Protein AF-A0A7W8VH79-F1 (afdb_monomer)

pLDDT: mean 81.51, std 17.66, range [31.81, 98.19]

Foldseek 3Di:
DLVPQDDQAQAVVHDDLVSLLVNLLSVLCVVVVHNDDDPVCVVVSVVSSVVSSVVSVVVRVPDDDPDHGDYPVVVVCVVVVVPDDDDDDDD

Secondary structure (DSSP, 8-state):
--TT----TTEESPPPHHHHHHHHHHHHHHHHS-SS--GGGHHHHHHHHHHHHHHHHHHHHH---SSPPEEHHHHHHHHTT--SS------

Structure (mmCIF, N/CA/C/O backbone):
data_AF-A0A7W8VH79-F1
#
_entry.id   AF-A0A7W8VH79-F1
#
loop_
_atom_site.group_PDB
_atom_site.id
_atom_site.type_symbol
_atom_site.label_atom_id
_atom_site.label_alt_id
_atom_site.label_comp_id
_atom_site.label_asym_id
_atom_site.label_entity_id
_atom_site.label_seq_id
_atom_site.pdbx_PDB_ins_code
_atom_site.Cartn_x
_atom_site.Cartn_y
_atom_site.Cartn_z
_atom_site.occupancy
_atom_site.B_iso_or_equiv
_atom_site.auth_seq_id
_atom_site.auth_comp_id
_atom_site.auth_asym_id
_atom_site.auth_atom_id
_atom_site.pdbx_PDB_model_num
ATOM 1 N N . MET A 1 1 ? 4.119 13.277 8.095 1.00 44.62 1 MET A N 1
ATOM 2 C CA . MET A 1 1 ? 4.522 12.842 6.737 1.00 44.62 1 MET A CA 1
ATOM 3 C C . MET A 1 1 ? 4.509 11.320 6.683 1.00 44.62 1 MET A C 1
ATOM 5 O O . MET A 1 1 ? 5.134 10.713 7.546 1.00 44.62 1 MET A O 1
ATOM 9 N N . CYS A 1 2 ? 3.766 10.716 5.748 1.00 50.28 2 CYS A N 1
ATOM 10 C CA . CYS A 1 2 ? 3.590 9.263 5.573 1.00 50.28 2 CYS A CA 1
ATOM 11 C C . CYS A 1 2 ? 4.895 8.597 5.136 1.00 50.28 2 CYS A C 1
ATOM 13 O O . CYS A 1 2 ? 5.048 8.199 3.986 1.00 50.28 2 CYS A O 1
ATOM 15 N N . ARG A 1 3 ? 5.864 8.520 6.051 1.00 52.88 3 ARG A N 1
ATOM 16 C CA . ARG A 1 3 ? 7.266 8.160 5.791 1.00 52.88 3 ARG A CA 1
ATOM 17 C C . ARG A 1 3 ? 7.483 6.753 5.206 1.00 52.88 3 ARG A C 1
ATOM 19 O O . ARG A 1 3 ? 8.634 6.388 4.989 1.00 52.88 3 ARG A O 1
ATOM 26 N N . ASN A 1 4 ? 6.425 5.983 4.933 1.00 62.28 4 ASN A N 1
ATOM 27 C CA . ASN A 1 4 ? 6.539 4.588 4.518 1.00 62.28 4 ASN A CA 1
ATOM 28 C C . ASN A 1 4 ? 5.704 4.150 3.303 1.00 62.28 4 ASN A C 1
ATOM 30 O O . ASN A 1 4 ? 5.804 2.983 2.949 1.00 62.28 4 ASN A O 1
ATOM 34 N N . ILE A 1 5 ? 4.937 5.027 2.637 1.00 77.12 5 ILE A N 1
ATOM 35 C CA . ILE A 1 5 ? 4.317 4.636 1.354 1.00 77.12 5 ILE A CA 1
ATOM 36 C C . ILE A 1 5 ? 5.399 4.719 0.268 1.00 77.12 5 ILE A C 1
ATOM 38 O O . ILE A 1 5 ? 5.889 5.804 -0.057 1.00 77.12 5 ILE A O 1
ATOM 42 N N . ARG A 1 6 ? 5.843 3.557 -0.222 1.00 79.00 6 ARG A N 1
ATOM 43 C CA . ARG A 1 6 ? 6.881 3.402 -1.256 1.00 79.00 6 ARG A CA 1
ATOM 44 C C . ARG A 1 6 ? 6.275 3.568 -2.647 1.00 79.00 6 ARG A C 1
ATOM 46 O O . ARG A 1 6 ? 5.094 3.306 -2.844 1.00 79.00 6 ARG A O 1
ATOM 53 N N . ARG A 1 7 ? 7.099 3.944 -3.631 1.00 87.81 7 ARG A N 1
ATOM 54 C CA . ARG A 1 7 ? 6.712 3.776 -5.038 1.00 87.81 7 ARG A CA 1
ATOM 55 C C . ARG A 1 7 ? 6.837 2.297 -5.396 1.00 87.81 7 ARG A C 1
ATOM 57 O O . ARG A 1 7 ? 7.900 1.726 -5.177 1.00 87.81 7 ARG A O 1
ATOM 64 N N . LEU A 1 8 ? 5.765 1.723 -5.934 1.00 89.38 8 LEU A N 1
ATOM 65 C CA . LEU A 1 8 ? 5.693 0.312 -6.336 1.00 89.38 8 LEU A CA 1
ATOM 66 C C . LEU A 1 8 ? 5.832 0.120 -7.857 1.00 89.38 8 LEU A C 1
ATOM 68 O O . LEU A 1 8 ? 6.287 -0.921 -8.313 1.00 89.38 8 LEU A O 1
ATOM 72 N N . HIS A 1 9 ? 5.492 1.142 -8.645 1.00 89.88 9 HIS A N 1
ATOM 73 C CA . HIS A 1 9 ? 5.581 1.099 -10.104 1.00 89.88 9 HIS A CA 1
ATOM 74 C C . HIS A 1 9 ? 7.033 1.095 -10.616 1.00 89.88 9 HIS A C 1
ATOM 76 O O . HIS A 1 9 ? 7.883 1.833 -10.104 1.00 89.88 9 HIS A O 1
ATOM 82 N N . ASN A 1 10 ? 7.268 0.324 -11.685 1.00 87.44 10 ASN A N 1
ATOM 83 C CA . ASN A 1 10 ? 8.536 0.207 -12.410 1.00 87.44 10 ASN A CA 1
ATOM 84 C C . ASN A 1 10 ? 9.722 -0.218 -11.519 1.00 87.44 10 ASN A C 1
ATOM 86 O O . ASN A 1 10 ? 10.809 0.360 -11.590 1.00 87.44 10 ASN A O 1
ATOM 90 N N . MET A 1 11 ? 9.492 -1.196 -10.638 1.00 86.12 11 MET A N 1
ATOM 91 C CA . MET A 1 11 ? 10.504 -1.780 -9.751 1.00 86.12 11 MET A CA 1
ATOM 92 C C . MET A 1 11 ? 11.007 -3.122 -10.298 1.00 86.12 11 MET A C 1
ATOM 94 O O . MET A 1 11 ? 10.235 -3.885 -10.873 1.00 86.12 11 MET A O 1
ATOM 98 N N . ALA A 1 12 ? 12.291 -3.420 -10.082 1.00 83.50 12 ALA A N 1
ATOM 99 C CA . ALA A 1 12 ? 12.891 -4.730 -10.339 1.00 83.50 12 ALA A CA 1
ATOM 100 C C . ALA A 1 12 ? 13.502 -5.299 -9.039 1.00 83.50 12 ALA A C 1
ATOM 102 O O . ALA A 1 12 ? 14.427 -4.679 -8.493 1.00 83.50 12 ALA A O 1
ATOM 103 N N . PRO A 1 13 ? 13.014 -6.450 -8.527 1.00 81.88 13 PRO A N 1
ATOM 104 C CA . PRO A 1 13 ? 11.838 -7.210 -8.987 1.00 81.88 13 PRO A CA 1
ATOM 105 C C . PRO A 1 13 ? 10.510 -6.434 -8.820 1.00 81.88 13 PRO A C 1
ATOM 107 O O . PRO A 1 13 ? 10.468 -5.500 -8.001 1.00 81.88 13 PRO A O 1
ATOM 110 N N . PRO A 1 14 ? 9.450 -6.803 -9.579 1.00 82.62 14 PRO A N 1
ATOM 111 C CA . PRO A 1 14 ? 8.132 -6.163 -9.502 1.00 82.62 14 PRO A CA 1
ATOM 112 C C . PRO A 1 14 ? 7.579 -6.193 -8.076 1.00 82.62 14 PRO A C 1
ATOM 114 O O . PRO A 1 14 ? 8.005 -7.015 -7.266 1.00 82.62 14 PRO A O 1
ATOM 117 N N . ALA A 1 15 ? 6.691 -5.252 -7.747 1.00 86.44 15 ALA A N 1
ATOM 118 C CA . ALA A 1 15 ? 6.077 -5.168 -6.422 1.00 86.44 15 ALA A CA 1
ATOM 119 C C . ALA A 1 15 ? 5.300 -6.449 -6.098 1.00 86.44 15 ALA A C 1
ATOM 121 O O . ALA A 1 15 ? 4.566 -6.949 -6.950 1.00 86.44 15 ALA A O 1
ATOM 122 N N . ASP A 1 16 ? 5.476 -6.962 -4.883 1.00 88.88 16 ASP A N 1
ATOM 123 C CA . ASP A 1 16 ? 4.729 -8.127 -4.412 1.00 88.88 16 ASP A CA 1
ATOM 124 C C . ASP A 1 16 ? 3.404 -7.709 -3.747 1.00 88.88 16 ASP A C 1
ATOM 126 O O . ASP A 1 16 ? 3.155 -6.529 -3.470 1.00 88.88 16 ASP A O 1
ATOM 130 N N . GLU A 1 17 ? 2.522 -8.682 -3.520 1.00 88.56 17 GLU A N 1
ATOM 131 C CA . GLU A 1 17 ? 1.204 -8.441 -2.926 1.00 88.56 17 GLU A CA 1
ATOM 132 C C . GLU A 1 17 ? 1.285 -7.934 -1.479 1.00 88.56 17 GLU A C 1
ATOM 134 O O . GLU A 1 17 ? 0.449 -7.122 -1.070 1.00 88.56 17 GLU A O 1
ATOM 139 N N . ASP A 1 18 ? 2.299 -8.347 -0.712 1.00 89.88 18 ASP A N 1
ATOM 140 C CA . ASP A 1 18 ? 2.498 -7.884 0.660 1.00 89.88 18 ASP A CA 1
ATOM 141 C C . ASP A 1 18 ? 2.890 -6.405 0.688 1.00 89.88 18 ASP A C 1
ATOM 143 O O . ASP A 1 18 ? 2.347 -5.642 1.486 1.00 89.88 18 ASP A O 1
ATOM 147 N N . GLU A 1 19 ? 3.746 -5.954 -0.228 1.00 89.38 19 GLU A N 1
ATOM 148 C CA . GLU A 1 19 ? 4.094 -4.537 -0.368 1.00 89.38 19 GLU A CA 1
ATOM 149 C C . GLU A 1 19 ? 2.905 -3.667 -0.773 1.00 89.38 19 GLU A C 1
ATOM 151 O O . GLU A 1 19 ? 2.766 -2.532 -0.298 1.00 89.38 19 GLU A O 1
ATOM 156 N N . ILE A 1 20 ? 2.044 -4.186 -1.650 1.00 93.00 20 ILE A N 1
ATOM 157 C CA . ILE A 1 20 ? 0.806 -3.511 -2.047 1.00 93.00 20 ILE A CA 1
ATOM 158 C C . ILE A 1 20 ? -0.138 -3.406 -0.845 1.00 93.00 20 ILE A C 1
ATOM 160 O O . ILE A 1 20 ? -0.668 -2.324 -0.567 1.00 93.00 20 ILE A O 1
ATOM 164 N N . ARG A 1 21 ? -0.310 -4.498 -0.095 1.00 93.44 21 ARG A N 1
ATOM 165 C CA . ARG A 1 21 ? -1.139 -4.532 1.115 1.00 93.44 21 ARG A CA 1
ATOM 166 C C . ARG A 1 21 ? -0.599 -3.607 2.205 1.00 93.44 21 ARG A C 1
ATOM 168 O O . ARG A 1 21 ? -1.375 -2.878 2.822 1.00 93.44 21 ARG A O 1
ATOM 175 N N . ASP A 1 22 ? 0.713 -3.565 2.402 1.00 92.44 22 ASP A N 1
ATOM 176 C CA . ASP A 1 22 ? 1.366 -2.652 3.341 1.00 92.44 22 ASP A CA 1
ATOM 177 C C . ASP A 1 22 ? 1.162 -1.189 2.933 1.00 92.44 22 ASP A C 1
ATOM 179 O O . ASP A 1 22 ? 0.855 -0.337 3.775 1.00 92.44 22 ASP A O 1
ATOM 183 N N . ALA A 1 23 ? 1.283 -0.871 1.641 1.00 93.12 23 ALA A N 1
ATOM 184 C CA . ALA A 1 23 ? 1.001 0.470 1.137 1.00 93.12 23 ALA A CA 1
ATOM 185 C C . ALA A 1 23 ? -0.467 0.864 1.378 1.00 93.12 23 ALA A C 1
ATOM 187 O O . ALA A 1 23 ? -0.727 1.970 1.869 1.00 93.12 23 ALA A O 1
ATOM 188 N N . ALA A 1 24 ? -1.404 -0.048 1.108 1.00 94.50 24 ALA A N 1
ATOM 189 C CA . ALA A 1 24 ? -2.829 0.141 1.364 1.00 94.50 24 ALA A CA 1
ATOM 190 C C 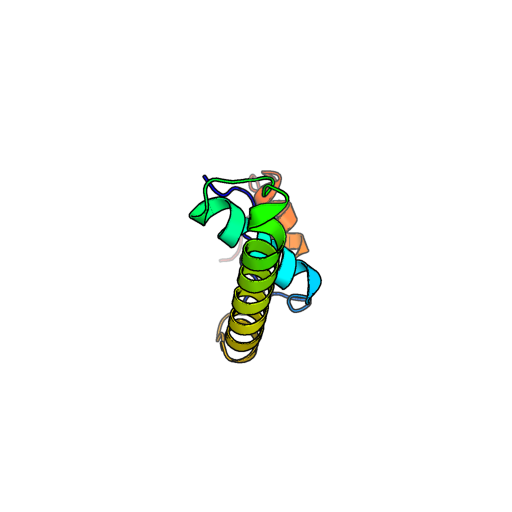. ALA A 1 24 ? -3.121 0.362 2.857 1.00 94.50 24 ALA A C 1
ATOM 192 O O . ALA A 1 24 ? -3.790 1.331 3.220 1.00 94.50 24 ALA A O 1
ATOM 193 N N . LEU A 1 25 ? -2.538 -0.451 3.741 1.00 93.56 25 LEU A N 1
ATOM 194 C CA . LEU A 1 25 ? -2.656 -0.298 5.192 1.00 93.56 25 LEU A CA 1
ATOM 195 C C . LEU A 1 25 ? -2.190 1.086 5.656 1.00 93.56 25 LEU A C 1
ATOM 197 O O . LEU A 1 25 ? -2.864 1.761 6.439 1.00 93.56 25 LEU A O 1
ATOM 201 N N . GLN A 1 26 ? -1.040 1.539 5.163 1.00 93.50 26 GLN A N 1
ATOM 202 C CA . GLN A 1 26 ? -0.488 2.838 5.540 1.00 93.50 26 GLN A CA 1
ATOM 203 C C . GLN A 1 26 ? -1.313 4.005 4.983 1.00 93.50 26 GLN A C 1
ATOM 205 O O . GLN A 1 26 ? -1.428 5.037 5.654 1.00 93.50 26 GLN A O 1
ATOM 210 N N . TYR A 1 27 ? -1.914 3.845 3.802 1.00 93.00 27 TYR A N 1
ATOM 211 C CA . TYR A 1 27 ? -2.883 4.791 3.254 1.00 93.00 27 TYR A CA 1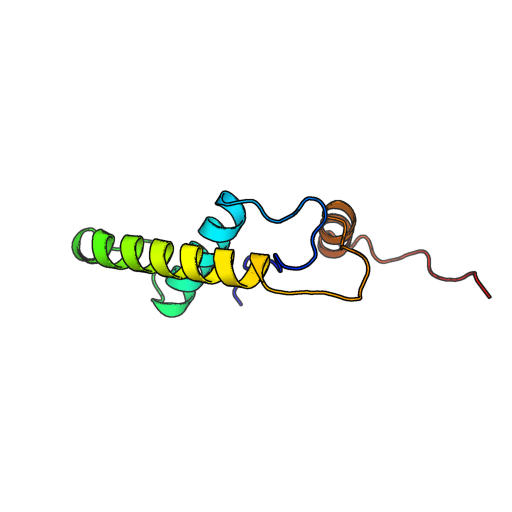
ATOM 212 C C . TYR A 1 27 ? -4.126 4.888 4.146 1.00 93.00 27 TYR A C 1
ATOM 214 O O . TYR A 1 27 ? -4.450 5.980 4.618 1.00 93.00 27 TYR A O 1
ATOM 222 N N . VAL A 1 28 ? -4.763 3.761 4.475 1.00 94.50 28 VAL A N 1
ATOM 223 C CA . VAL A 1 28 ? -5.978 3.742 5.307 1.00 94.50 28 VAL A CA 1
ATOM 224 C C . VAL A 1 28 ? -5.704 4.317 6.698 1.00 94.50 28 VAL A C 1
ATOM 226 O O . VAL A 1 28 ? -6.470 5.154 7.176 1.00 94.50 28 VAL A O 1
ATOM 229 N N . ARG A 1 29 ? -4.567 3.986 7.326 1.00 93.56 29 ARG A N 1
ATOM 230 C CA . ARG A 1 29 ? -4.137 4.602 8.599 1.00 93.56 29 ARG A CA 1
ATOM 231 C C . ARG A 1 29 ? -3.985 6.114 8.500 1.00 93.56 29 ARG A C 1
ATOM 233 O O . ARG A 1 29 ? -4.332 6.841 9.429 1.00 93.56 29 ARG A O 1
ATOM 240 N N . LYS A 1 30 ? -3.440 6.601 7.383 1.00 92.00 30 LYS A N 1
ATOM 241 C CA . LYS A 1 30 ? -3.258 8.035 7.175 1.00 92.00 30 LYS A CA 1
ATOM 242 C C . LYS A 1 30 ? -4.595 8.755 7.035 1.00 92.00 30 LYS A C 1
ATOM 244 O O . LYS A 1 30 ? -4.750 9.813 7.640 1.00 92.00 30 LYS A O 1
ATOM 249 N N . ILE A 1 31 ? -5.505 8.214 6.229 1.00 93.81 31 ILE A N 1
ATOM 250 C CA . ILE A 1 31 ? -6.797 8.845 5.942 1.00 93.81 31 ILE A CA 1
ATOM 251 C C . ILE A 1 31 ? -7.723 8.783 7.156 1.00 93.81 31 ILE A C 1
ATOM 253 O O . ILE A 1 31 ? -8.332 9.785 7.508 1.00 93.81 31 ILE A O 1
ATOM 257 N N . SER A 1 32 ? -7.771 7.643 7.843 1.00 92.31 32 SER A N 1
ATOM 258 C CA . SER A 1 32 ? -8.594 7.474 9.047 1.00 92.31 32 SER A CA 1
ATOM 259 C C . SER A 1 32 ? -8.066 8.234 10.269 1.00 92.31 32 SER A C 1
ATOM 261 O O . SER A 1 32 ? -8.790 8.392 11.247 1.00 92.31 32 SER A O 1
ATOM 263 N N . GLY A 1 33 ? -6.792 8.647 10.269 1.00 92.44 33 GLY A N 1
ATOM 264 C CA . GLY A 1 33 ? -6.124 9.197 11.454 1.00 92.44 33 GLY A CA 1
ATOM 265 C C . GLY A 1 33 ? -5.916 8.169 12.574 1.00 92.44 33 GLY A C 1
ATOM 266 O O . GLY A 1 33 ? -5.501 8.534 13.673 1.00 92.44 33 GLY A O 1
ATOM 267 N N . CYS A 1 34 ? -6.180 6.887 12.305 1.00 87.88 34 CYS A N 1
ATOM 268 C CA . CYS A 1 34 ? -6.157 5.814 13.284 1.00 87.88 34 CYS A CA 1
ATOM 269 C C . CYS A 1 34 ? -5.102 4.770 12.911 1.00 87.88 34 CYS A C 1
ATOM 271 O O . CYS A 1 34 ? -5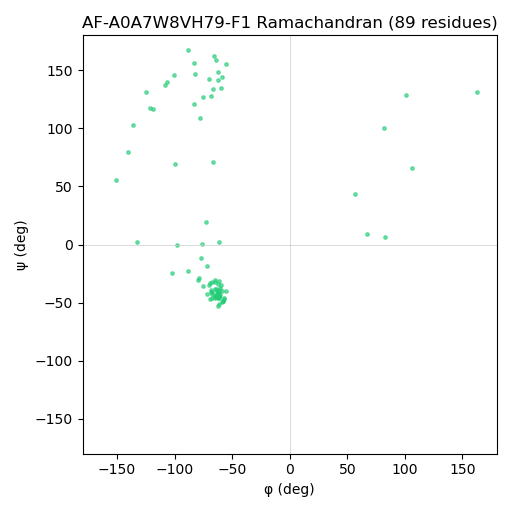.190 4.095 11.887 1.00 87.88 34 CYS A O 1
ATOM 273 N N . THR A 1 35 ? -4.090 4.599 13.760 1.00 88.69 35 THR A N 1
ATOM 274 C CA . THR A 1 35 ? -3.045 3.586 13.539 1.00 88.69 35 THR A CA 1
ATOM 275 C C . THR A 1 35 ? -3.514 2.181 13.927 1.00 88.69 35 THR A C 1
ATOM 277 O O . THR A 1 35 ? -3.036 1.189 13.368 1.00 88.69 35 THR A O 1
ATOM 280 N N . ARG A 1 36 ? -4.438 2.097 14.891 1.00 89.31 36 ARG A N 1
ATOM 281 C CA . ARG A 1 36 ? -4.981 0.854 15.443 1.00 89.31 36 ARG A CA 1
ATOM 282 C C . ARG A 1 36 ? -6.503 0.988 15.584 1.00 89.31 36 ARG A C 1
ATOM 284 O O . ARG A 1 36 ? -6.930 1.666 16.518 1.00 89.31 36 ARG A O 1
ATOM 291 N N . PRO A 1 37 ? -7.302 0.384 14.684 1.00 90.62 37 PRO A N 1
ATOM 292 C CA . PRO A 1 37 ? -8.754 0.502 14.746 1.00 90.62 37 PRO A CA 1
ATOM 293 C C . PRO A 1 37 ?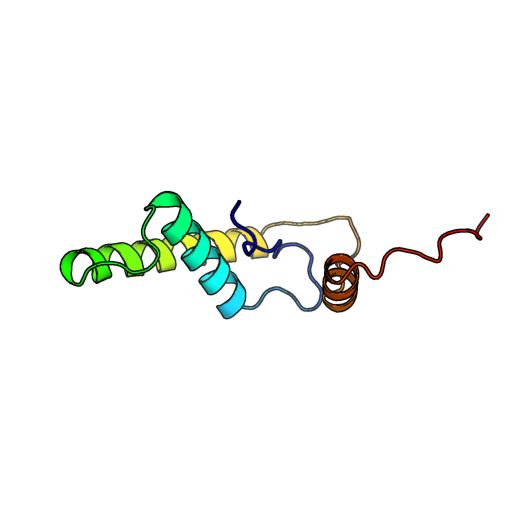 -9.298 -0.098 16.047 1.00 90.62 37 PRO A C 1
ATOM 295 O O . PRO A 1 37 ? -8.740 -1.056 16.590 1.00 90.62 37 PRO A O 1
ATOM 298 N N . SER A 1 38 ? -10.396 0.471 16.545 1.00 93.25 38 SER A N 1
ATOM 299 C CA . SER A 1 38 ? -11.187 -0.137 17.616 1.00 93.25 38 SER A CA 1
ATOM 300 C C . SER A 1 38 ? -11.831 -1.438 17.126 1.00 93.25 38 SER A C 1
ATOM 302 O O . SER A 1 38 ? -11.966 -1.651 15.921 1.00 93.25 38 SER A O 1
ATOM 304 N N . ALA A 1 39 ? -12.278 -2.294 18.051 1.00 93.69 39 ALA A N 1
ATOM 305 C CA . ALA A 1 39 ? -12.975 -3.532 17.693 1.00 93.69 39 ALA A CA 1
ATOM 306 C C . ALA A 1 39 ? -14.198 -3.271 16.792 1.00 93.69 39 ALA A C 1
ATOM 308 O O . ALA A 1 39 ? -14.386 -3.974 15.808 1.00 93.69 39 ALA A O 1
ATOM 309 N N . ALA A 1 40 ? -14.958 -2.206 17.075 1.00 95.12 40 ALA A N 1
ATOM 310 C CA . ALA A 1 40 ? -16.131 -1.811 16.295 1.00 95.12 40 ALA A CA 1
ATOM 311 C C . ALA A 1 40 ? -15.801 -1.375 14.856 1.00 95.12 40 ALA A C 1
ATOM 313 O O . ALA A 1 40 ? -16.608 -1.570 13.958 1.00 95.12 40 ALA A O 1
ATOM 314 N N . ASN A 1 41 ? -14.615 -0.806 14.624 1.00 94.06 41 ASN A N 1
ATOM 315 C CA . ASN A 1 41 ? -14.218 -0.299 13.308 1.00 94.06 41 ASN A CA 1
ATOM 316 C C . ASN A 1 41 ? -13.351 -1.290 12.526 1.00 94.06 41 ASN A C 1
ATOM 318 O O . ASN A 1 41 ? -12.915 -0.966 11.424 1.00 94.06 41 ASN A O 1
ATOM 322 N N . ARG A 1 42 ? -13.047 -2.463 13.095 1.00 94.69 42 ARG A N 1
ATOM 323 C CA . ARG A 1 42 ? -12.065 -3.388 12.527 1.00 94.69 42 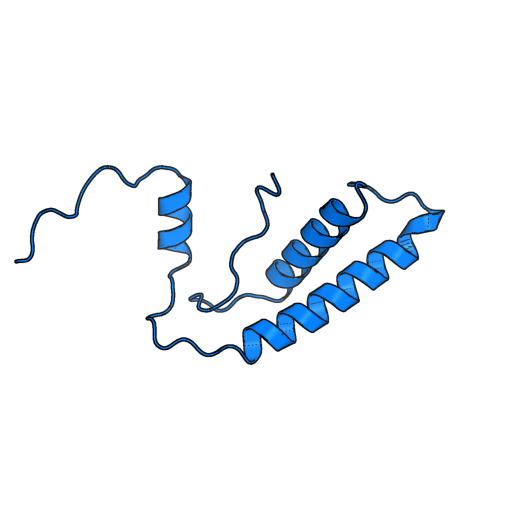ARG A CA 1
ATOM 324 C C . ARG A 1 42 ? -12.477 -3.898 11.152 1.00 94.69 42 ARG A C 1
ATOM 326 O O . ARG A 1 42 ? -11.664 -3.855 10.242 1.00 94.69 42 ARG A O 1
ATOM 333 N N . GLU A 1 43 ? -13.736 -4.292 11.000 1.00 96.44 43 GLU A N 1
ATOM 334 C CA . GLU A 1 43 ? -14.275 -4.786 9.731 1.00 96.44 43 GLU A CA 1
ATOM 335 C C . GLU A 1 43 ? -14.204 -3.719 8.631 1.00 96.44 43 GLU A C 1
ATOM 337 O O . GLU A 1 43 ? -13.592 -3.945 7.594 1.00 96.44 43 GLU A O 1
ATOM 342 N N . ALA A 1 44 ? -14.710 -2.509 8.896 1.00 96.25 44 ALA A N 1
ATOM 343 C CA . ALA A 1 44 ? -14.638 -1.399 7.944 1.00 96.25 44 ALA A CA 1
ATOM 344 C C . ALA A 1 44 ? -13.189 -1.023 7.579 1.00 96.25 44 ALA A C 1
ATOM 346 O O . ALA A 1 44 ? -12.901 -0.629 6.448 1.00 96.25 44 ALA A O 1
ATOM 347 N N . PHE A 1 45 ? -12.269 -1.136 8.539 1.00 96.62 45 PHE A N 1
ATOM 348 C CA . PHE A 1 45 ? -10.853 -0.872 8.318 1.00 96.62 45 PHE A CA 1
ATOM 349 C C . PHE A 1 45 ? -10.214 -1.940 7.424 1.00 96.62 45 PHE A C 1
ATOM 351 O O . PHE A 1 45 ? -9.507 -1.592 6.479 1.00 96.62 45 PHE A O 1
ATOM 358 N N . ASP A 1 46 ? -10.476 -3.216 7.705 1.00 95.56 46 ASP A N 1
ATOM 359 C CA . ASP A 1 46 ? -9.941 -4.345 6.946 1.00 95.56 46 ASP A CA 1
ATOM 360 C C . ASP A 1 46 ? -10.483 -4.329 5.502 1.00 95.56 46 ASP A C 1
ATOM 362 O O . ASP A 1 46 ? -9.693 -4.414 4.560 1.00 95.56 46 ASP A O 1
ATOM 366 N N . GLU A 1 47 ? -11.783 -4.085 5.310 1.00 97.50 47 GLU A N 1
ATOM 367 C CA . GLU A 1 47 ? -12.414 -3.910 3.989 1.00 97.50 47 GLU A CA 1
ATOM 368 C C . GLU A 1 47 ? -11.776 -2.771 3.182 1.00 97.50 47 GLU A C 1
ATOM 370 O O . GLU A 1 47 ? -11.402 -2.939 2.016 1.00 97.50 47 GLU A O 1
ATOM 375 N N . ALA A 1 48 ? -11.566 -1.608 3.809 1.00 97.69 48 ALA A N 1
ATOM 376 C CA . ALA A 1 48 ? -10.923 -0.477 3.146 1.00 97.69 48 ALA A CA 1
ATOM 377 C C . ALA A 1 48 ? -9.489 -0.808 2.700 1.00 97.69 48 ALA A C 1
ATOM 379 O O . ALA A 1 48 ? -9.069 -0.405 1.611 1.00 97.69 48 ALA A O 1
ATOM 380 N N . VAL A 1 49 ? -8.732 -1.550 3.515 1.00 96.19 49 VAL A N 1
ATOM 381 C CA . VAL A 1 49 ? -7.376 -1.986 3.153 1.00 96.19 49 VAL A CA 1
ATOM 382 C C . VAL A 1 49 ? -7.415 -2.933 1.954 1.00 96.19 49 VAL A C 1
ATOM 384 O O . VAL A 1 49 ? -6.629 -2.741 1.024 1.00 96.19 49 VAL A O 1
ATOM 387 N N . GLN A 1 50 ? -8.338 -3.898 1.928 1.00 97.62 50 GLN A N 1
ATOM 388 C CA . GLN A 1 50 ? -8.470 -4.836 0.807 1.00 97.62 50 GLN A 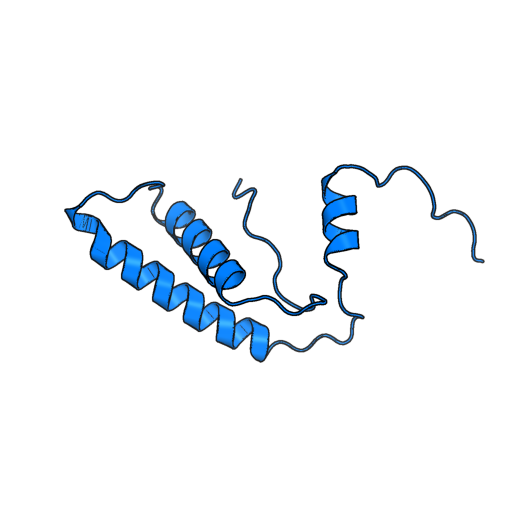CA 1
ATOM 389 C C . GLN A 1 50 ? -8.856 -4.130 -0.496 1.00 97.62 50 GLN A C 1
ATOM 391 O O . GLN A 1 50 ? -8.227 -4.353 -1.532 1.00 97.62 50 GLN A O 1
ATOM 396 N N . ALA A 1 51 ? -9.831 -3.220 -0.447 1.00 98.19 51 ALA A N 1
ATOM 397 C CA . ALA A 1 51 ? -10.262 -2.465 -1.621 1.00 98.19 51 ALA A CA 1
ATOM 398 C C . ALA A 1 51 ? -9.120 -1.621 -2.214 1.00 98.19 51 ALA A C 1
ATOM 400 O O . ALA A 1 51 ? -8.904 -1.613 -3.430 1.00 98.19 51 ALA A O 1
ATOM 401 N N . VAL A 1 52 ? -8.345 -0.947 -1.357 1.00 96.56 52 VAL A N 1
ATOM 402 C CA . VAL A 1 52 ? -7.193 -0.143 -1.791 1.00 96.56 52 VAL A CA 1
ATOM 403 C C . VAL A 1 52 ? -6.071 -1.030 -2.333 1.00 96.56 52 VAL A C 1
ATOM 405 O O . VAL A 1 52 ? -5.463 -0.675 -3.345 1.00 96.56 52 VAL A O 1
ATOM 408 N N . ALA A 1 53 ? -5.808 -2.185 -1.716 1.00 96.06 53 ALA A N 1
ATOM 409 C CA . ALA A 1 53 ? -4.812 -3.137 -2.204 1.00 96.06 53 ALA A CA 1
ATOM 410 C C . ALA A 1 53 ? -5.184 -3.666 -3.599 1.00 96.06 53 ALA A C 1
ATOM 412 O O . ALA A 1 53 ? -4.359 -3.620 -4.513 1.00 96.06 53 ALA A O 1
ATOM 413 N N . ALA A 1 54 ? -6.442 -4.063 -3.804 1.00 97.12 54 ALA A N 1
ATOM 414 C CA . ALA A 1 54 ? -6.934 -4.538 -5.096 1.00 97.12 54 ALA A CA 1
ATOM 415 C C . ALA A 1 54 ? -6.841 -3.457 -6.187 1.00 97.12 54 ALA A C 1
ATOM 417 O O . ALA A 1 54 ? -6.354 -3.724 -7.287 1.00 97.12 54 ALA A O 1
ATOM 418 N N . ALA A 1 55 ? -7.256 -2.222 -5.882 1.00 97.25 55 ALA A N 1
ATOM 419 C CA . ALA A 1 55 ? -7.141 -1.100 -6.813 1.00 97.25 55 ALA A CA 1
ATOM 420 C C . ALA A 1 55 ? -5.674 -0.786 -7.160 1.00 97.25 55 ALA A C 1
ATOM 422 O O . ALA A 1 55 ? -5.342 -0.550 -8.321 1.00 97.25 55 ALA A O 1
ATOM 423 N N . THR A 1 56 ? -4.787 -0.832 -6.164 1.00 95.06 56 THR A N 1
ATOM 424 C CA . THR A 1 56 ? -3.351 -0.580 -6.347 1.00 95.06 56 THR A CA 1
ATOM 425 C C . THR A 1 56 ? -2.686 -1.673 -7.179 1.00 95.06 56 THR A C 1
ATOM 427 O O . THR A 1 56 ? -1.877 -1.354 -8.045 1.00 95.06 56 THR A O 1
ATOM 430 N N . SER A 1 57 ? -3.041 -2.942 -6.958 1.00 93.94 57 SER A N 1
ATOM 431 C CA . SER A 1 57 ? -2.532 -4.070 -7.746 1.00 93.94 57 SER A CA 1
ATOM 432 C C . SER A 1 57 ? -2.865 -3.910 -9.230 1.00 93.94 57 SER A C 1
ATOM 434 O O . SER A 1 57 ? -1.964 -3.929 -10.070 1.00 93.94 57 SER A O 1
ATOM 436 N N . ARG A 1 58 ? -4.134 -3.614 -9.548 1.00 95.44 58 ARG A N 1
ATOM 437 C CA . ARG A 1 58 ? -4.578 -3.332 -10.926 1.00 95.44 58 ARG A CA 1
ATOM 438 C C . ARG A 1 58 ? -3.818 -2.157 -11.536 1.00 95.44 58 ARG A C 1
ATOM 440 O O . ARG A 1 58 ? -3.266 -2.281 -12.621 1.00 95.44 58 ARG A O 1
ATOM 447 N N . LEU A 1 59 ? -3.714 -1.049 -10.799 1.00 94.31 59 LEU A N 1
ATOM 448 C CA . LEU A 1 59 ? -2.989 0.136 -11.254 1.00 94.31 59 LEU A CA 1
ATOM 449 C C . LEU A 1 59 ? -1.524 -0.181 -11.586 1.00 94.31 59 LEU A C 1
ATOM 451 O O . LEU A 1 59 ? -1.034 0.210 -12.639 1.00 94.31 59 LEU A O 1
ATOM 455 N N . VAL A 1 60 ? -0.804 -0.870 -10.698 1.00 91.88 60 VAL A N 1
ATOM 456 C CA . VAL A 1 60 ? 0.618 -1.175 -10.918 1.00 91.88 60 VAL A CA 1
ATOM 457 C C . VAL A 1 60 ? 0.811 -2.160 -12.074 1.00 91.88 60 VAL A C 1
ATOM 459 O O . VAL A 1 60 ? 1.813 -2.041 -12.775 1.00 91.88 60 VAL A O 1
ATOM 462 N N . ALA A 1 61 ? -0.132 -3.079 -12.295 1.00 89.56 61 ALA A N 1
ATOM 463 C CA . ALA A 1 61 ? -0.097 -4.013 -13.418 1.00 89.56 61 ALA A CA 1
ATOM 464 C C . ALA A 1 61 ? -0.336 -3.333 -14.780 1.00 89.56 61 ALA A C 1
ATOM 466 O O . ALA A 1 61 ? 0.251 -3.746 -15.777 1.00 89.56 61 ALA A O 1
ATOM 467 N N . GLU A 1 62 ? -1.180 -2.299 -14.830 1.00 93.06 62 GLU A N 1
ATOM 468 C CA . GLU A 1 62 ? -1.547 -1.604 -16.074 1.00 93.06 62 GLU A CA 1
ATOM 469 C C . GLU A 1 62 ? -0.607 -0.445 -16.437 1.00 93.06 62 GLU A C 1
ATOM 471 O O . GLU A 1 62 ? -0.527 -0.039 -17.598 1.00 93.06 62 GLU A O 1
ATOM 476 N N . LEU A 1 63 ? 0.108 0.116 -15.459 1.00 92.75 63 LEU A N 1
ATOM 477 C CA . LEU A 1 63 ? 1.029 1.221 -15.704 1.00 92.75 63 LEU A CA 1
ATOM 478 C C . LEU A 1 63 ? 2.240 0.771 -16.535 1.00 92.75 63 LEU A C 1
ATOM 480 O O . LEU A 1 63 ? 2.969 -0.151 -16.175 1.00 92.75 63 LEU A O 1
ATOM 484 N N . VAL A 1 64 ? 2.499 1.502 -17.620 1.00 90.44 64 VAL A N 1
ATOM 485 C CA . VAL A 1 64 ? 3.656 1.300 -18.498 1.00 90.44 64 VAL A CA 1
ATOM 486 C C . VAL A 1 64 ? 4.674 2.415 -18.273 1.00 90.44 64 VAL A C 1
ATOM 488 O O . VAL A 1 64 ? 4.320 3.590 -18.140 1.00 90.44 64 VAL A O 1
ATOM 491 N N . SER A 1 65 ? 5.962 2.068 -18.265 1.00 87.19 65 SER A N 1
ATOM 492 C CA . SER A 1 65 ? 7.049 3.044 -18.20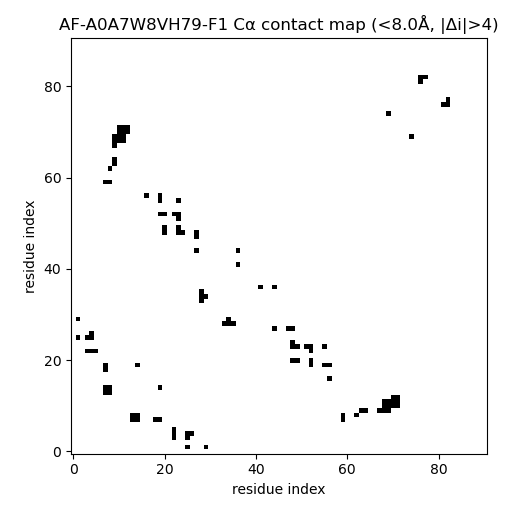1 1.00 87.19 65 SER A CA 1
ATOM 493 C C . SER A 1 65 ? 8.029 2.861 -19.357 1.00 87.19 65 SER A C 1
ATOM 495 O O . SER A 1 65 ? 8.522 1.754 -19.545 1.00 87.19 65 SER A O 1
ATOM 497 N N . PRO A 1 66 ? 8.389 3.937 -20.081 1.00 85.38 66 PRO A N 1
ATOM 498 C CA . PRO A 1 66 ? 9.501 3.899 -21.031 1.00 85.38 66 PRO A CA 1
ATOM 499 C C . PRO A 1 66 ? 10.870 3.972 -20.332 1.00 85.38 66 PRO A C 1
ATOM 501 O O . PRO A 1 66 ? 11.904 3.788 -20.966 1.00 85.38 66 PRO A O 1
ATOM 504 N N . ALA A 1 67 ? 10.900 4.290 -19.032 1.00 85.94 67 ALA A N 1
ATOM 505 C CA . ALA A 1 67 ? 12.130 4.402 -18.261 1.00 85.94 67 ALA A CA 1
ATOM 506 C C . ALA A 1 67 ? 12.611 3.020 -17.789 1.00 85.94 67 ALA A C 1
ATOM 508 O O . ALA A 1 67 ? 11.775 2.187 -17.424 1.00 85.94 67 ALA A O 1
ATOM 509 N N . PRO A 1 68 ? 13.935 2.790 -17.696 1.00 83.12 68 PRO A N 1
ATOM 510 C CA . PRO A 1 68 ? 14.463 1.528 -17.199 1.00 83.12 68 PRO A CA 1
ATOM 511 C C . PRO A 1 68 ? 13.971 1.251 -15.768 1.00 83.12 68 PRO A C 1
ATOM 513 O O . PRO A 1 68 ? 13.845 2.191 -14.966 1.00 83.12 68 PRO A O 1
ATOM 516 N N . PRO A 1 69 ? 13.705 -0.023 -15.432 1.00 83.81 69 PRO A N 1
ATOM 517 C CA . PRO A 1 69 ? 13.185 -0.391 -14.129 1.00 83.81 69 PRO A CA 1
ATOM 518 C C . PRO A 1 69 ? 14.160 -0.032 -13.012 1.00 83.81 69 PRO A C 1
ATOM 520 O O . PRO A 1 69 ? 15.383 -0.147 -13.127 1.00 83.81 69 PRO A O 1
ATOM 523 N N . ARG A 1 70 ? 13.602 0.432 -11.896 1.00 82.62 70 ARG A N 1
ATOM 524 C CA . ARG A 1 70 ? 14.366 0.853 -10.725 1.00 82.62 70 ARG A CA 1
ATOM 525 C C . ARG A 1 70 ? 14.716 -0.361 -9.880 1.00 82.62 70 ARG A C 1
ATOM 527 O O . ARG A 1 70 ? 13.838 -1.053 -9.372 1.00 82.62 70 ARG A O 1
ATOM 534 N N . SER A 1 71 ? 16.013 -0.582 -9.680 1.00 81.00 71 SER A N 1
ATOM 535 C CA . SER A 1 71 ? 16.482 -1.611 -8.753 1.00 81.00 71 SER A CA 1
ATOM 536 C C . SER A 1 71 ? 16.123 -1.250 -7.312 1.00 81.00 71 SER A C 1
ATOM 538 O O . SER A 1 71 ? 16.362 -0.126 -6.847 1.00 81.00 71 SER A O 1
ATOM 540 N N . ARG A 1 72 ? 15.590 -2.231 -6.575 1.00 74.12 72 ARG A N 1
ATOM 541 C CA . ARG A 1 72 ? 15.278 -2.071 -5.147 1.00 74.12 72 ARG A CA 1
ATOM 542 C C . ARG A 1 72 ? 16.516 -1.770 -4.304 1.00 74.12 72 ARG A C 1
ATOM 544 O O . ARG A 1 72 ? 16.417 -1.044 -3.316 1.00 74.12 72 ARG A O 1
ATOM 551 N N . GLU A 1 73 ? 17.678 -2.276 -4.703 1.00 69.44 73 GLU A N 1
ATOM 552 C CA . GLU A 1 73 ? 18.950 -2.030 -4.019 1.00 69.44 73 GLU A CA 1
ATOM 553 C C . GLU A 1 73 ? 19.385 -0.564 -4.156 1.00 69.44 73 GLU A C 1
ATOM 555 O O . GLU A 1 73 ? 19.724 0.092 -3.167 1.00 69.44 73 GLU A O 1
ATOM 560 N N . ALA A 1 74 ? 19.231 0.001 -5.357 1.00 68.56 74 ALA A N 1
ATOM 561 C CA . ALA A 1 74 ? 19.510 1.409 -5.619 1.00 68.56 74 ALA A CA 1
ATOM 562 C C . ALA A 1 74 ? 18.597 2.346 -4.805 1.00 68.56 74 ALA A C 1
ATOM 564 O O . ALA A 1 74 ? 19.035 3.417 -4.378 1.00 68.56 74 ALA A O 1
ATOM 565 N N . GLU A 1 75 ? 17.344 1.956 -4.550 1.00 67.31 75 GLU A N 1
ATOM 566 C CA . GLU A 1 75 ? 16.425 2.738 -3.711 1.00 67.31 75 GLU A CA 1
ATOM 567 C C . GLU A 1 75 ? 16.744 2.611 -2.212 1.00 67.31 75 GLU A C 1
ATOM 569 O O . GLU A 1 75 ? 16.652 3.588 -1.462 1.00 67.31 75 GLU A O 1
ATOM 574 N N . ARG A 1 76 ? 17.187 1.431 -1.756 1.00 67.00 76 ARG A N 1
ATOM 575 C CA . ARG A 1 76 ? 17.694 1.255 -0.384 1.00 67.00 76 ARG A CA 1
ATOM 576 C C . ARG A 1 76 ? 18.927 2.133 -0.139 1.00 67.00 76 ARG A C 1
ATOM 578 O O . ARG A 1 76 ? 18.949 2.842 0.866 1.00 67.00 76 ARG A O 1
ATOM 585 N N . ALA A 1 77 ? 19.870 2.175 -1.083 1.00 66.94 77 ALA A N 1
ATOM 586 C CA . ALA A 1 77 ? 21.068 3.018 -1.016 1.00 66.94 77 ALA A CA 1
ATOM 587 C C . ALA A 1 77 ? 20.755 4.529 -1.048 1.00 66.94 77 ALA A C 1
ATOM 589 O O . ALA A 1 77 ? 21.364 5.318 -0.325 1.00 66.94 77 ALA A O 1
ATOM 590 N N . ARG A 1 78 ? 19.760 4.957 -1.841 1.00 64.38 78 ARG A N 1
ATOM 591 C CA . A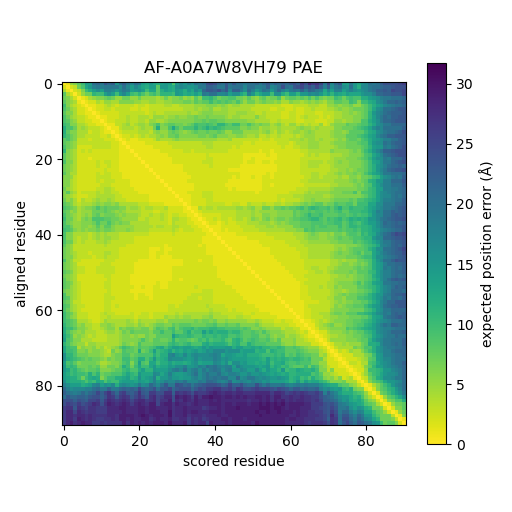RG A 1 78 ? 19.288 6.357 -1.844 1.00 64.38 78 ARG A CA 1
ATOM 592 C C . ARG A 1 78 ? 18.748 6.787 -0.482 1.00 64.38 78 ARG A C 1
ATOM 594 O O . ARG A 1 78 ? 18.952 7.928 -0.075 1.00 64.38 78 ARG A O 1
ATOM 601 N N . ARG A 1 79 ? 18.059 5.888 0.222 1.00 62.59 79 ARG A N 1
ATOM 602 C CA . ARG A 1 79 ? 17.418 6.181 1.511 1.00 62.59 79 ARG A CA 1
ATOM 603 C C . ARG A 1 79 ? 18.363 6.179 2.702 1.00 62.59 79 ARG A C 1
ATOM 605 O O . ARG A 1 79 ? 18.091 6.890 3.662 1.00 62.59 79 ARG A O 1
ATOM 612 N N . SER A 1 80 ? 19.425 5.382 2.660 1.00 63.75 80 SER A N 1
ATOM 613 C CA . SER A 1 80 ? 20.437 5.329 3.720 1.00 63.75 80 SER A CA 1
ATOM 614 C C . SER A 1 80 ? 21.401 6.522 3.697 1.00 63.75 80 SER A C 1
ATOM 616 O O . SER A 1 80 ? 22.283 6.600 4.543 1.00 63.75 80 SER A O 1
ATOM 618 N N . GLY A 1 81 ? 21.237 7.472 2.766 1.00 57.22 81 GLY A N 1
ATOM 619 C CA . GLY A 1 81 ? 22.094 8.657 2.664 1.00 57.22 81 GLY A CA 1
ATOM 620 C C . GLY A 1 81 ? 23.407 8.419 1.910 1.00 57.22 81 GLY A C 1
ATOM 621 O O . GLY A 1 81 ? 24.213 9.337 1.801 1.00 57.22 81 GLY A O 1
ATOM 622 N N . LEU A 1 82 ? 23.598 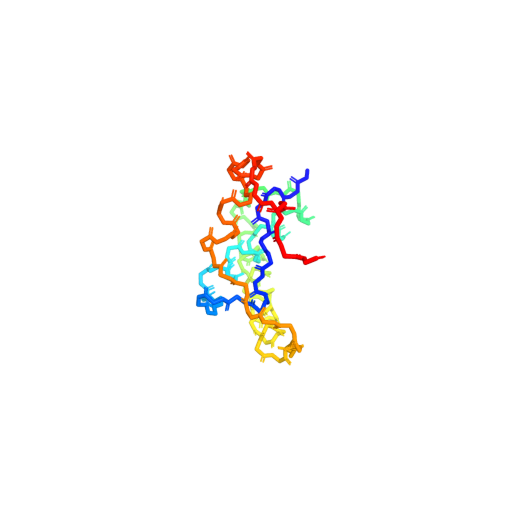7.241 1.305 1.00 53.28 82 LEU A N 1
ATOM 623 C CA . LEU A 1 82 ? 24.795 6.851 0.541 1.00 53.28 82 LEU A CA 1
ATOM 624 C C . LEU A 1 82 ? 24.932 7.545 -0.834 1.00 53.28 82 LEU A C 1
ATOM 626 O O . LEU A 1 82 ? 25.693 7.103 -1.688 1.00 53.28 82 LEU A O 1
ATOM 630 N N . ARG A 1 83 ? 24.243 8.671 -1.066 1.00 49.09 83 ARG A N 1
ATOM 631 C CA . ARG A 1 83 ? 24.518 9.569 -2.202 1.00 49.09 83 ARG A CA 1
ATOM 632 C C . ARG A 1 83 ? 25.359 10.764 -1.760 1.00 49.09 83 ARG A C 1
ATOM 634 O O . ARG A 1 83 ? 24.899 11.901 -1.775 1.00 49.09 83 ARG A O 1
ATOM 641 N N . ARG A 1 84 ? 26.618 10.495 -1.420 1.00 52.88 84 ARG A N 1
ATOM 642 C CA . ARG A 1 84 ? 27.725 11.452 -1.557 1.00 52.88 84 ARG A CA 1
ATOM 643 C C . ARG A 1 84 ? 28.969 10.709 -2.045 1.00 52.88 84 ARG A C 1
ATOM 645 O O . ARG A 1 84 ? 29.807 10.355 -1.233 1.00 52.88 84 ARG A O 1
ATOM 652 N N . ALA A 1 85 ? 29.028 10.442 -3.350 1.00 50.38 85 ALA A N 1
ATOM 653 C CA . ALA A 1 85 ? 30.237 10.309 -4.181 1.00 50.38 85 ALA A CA 1
ATOM 654 C C . ALA A 1 85 ? 29.870 9.589 -5.491 1.00 50.38 85 ALA A C 1
ATOM 656 O O . ALA A 1 85 ? 29.226 8.546 -5.452 1.00 50.38 85 ALA A O 1
ATOM 657 N N . GLY A 1 86 ? 30.289 10.136 -6.636 1.00 44.06 86 GLY A N 1
ATOM 658 C CA . GLY A 1 86 ? 30.330 9.397 -7.904 1.00 44.06 86 GLY A CA 1
ATOM 659 C C . GLY A 1 86 ? 29.251 9.740 -8.934 1.00 44.06 86 GLY A C 1
ATOM 660 O O . GLY A 1 86 ? 28.422 8.901 -9.264 1.00 44.06 86 GLY A O 1
ATOM 661 N N . ALA A 1 87 ? 29.280 10.966 -9.456 1.00 41.12 87 ALA A N 1
ATOM 662 C CA . ALA A 1 87 ? 28.920 11.258 -10.849 1.00 41.12 87 ALA A CA 1
ATOM 663 C C . ALA A 1 87 ? 29.713 12.497 -11.304 1.00 41.12 87 ALA A C 1
ATOM 665 O O . ALA A 1 87 ? 29.160 13.534 -11.653 1.00 41.12 87 ALA A O 1
ATOM 666 N N . ALA A 1 88 ? 31.034 12.391 -11.173 1.00 41.81 88 ALA A N 1
ATOM 667 C CA . ALA A 1 88 ? 31.980 13.036 -12.066 1.00 41.81 88 ALA A CA 1
ATOM 668 C C . ALA A 1 88 ? 32.584 11.893 -12.899 1.00 41.81 88 ALA A C 1
ATOM 670 O O . ALA A 1 88 ? 32.895 10.851 -12.318 1.00 41.81 88 ALA A O 1
ATOM 671 N N . ALA A 1 89 ? 32.731 12.125 -14.204 1.00 40.91 89 ALA A N 1
ATOM 672 C CA . ALA A 1 89 ? 33.199 11.241 -15.281 1.00 40.91 89 ALA A CA 1
ATOM 673 C C . ALA A 1 89 ? 32.103 10.617 -16.176 1.00 40.91 89 ALA A C 1
ATOM 675 O O . ALA A 1 89 ? 31.181 9.965 -15.688 1.00 40.91 89 ALA A O 1
ATOM 676 N N . ALA A 1 90 ? 32.332 10.796 -17.486 1.00 35.69 90 ALA A N 1
ATOM 677 C CA . ALA A 1 90 ? 31.495 10.617 -18.682 1.00 35.69 90 ALA A CA 1
ATOM 678 C C . ALA A 1 90 ? 30.557 11.814 -18.945 1.00 35.69 90 ALA A C 1
ATOM 680 O O . ALA A 1 90 ? 29.534 11.951 -18.283 1.00 35.69 90 ALA A O 1
ATOM 681 N N . GLU A 1 91 ? 30.850 12.745 -19.853 1.00 31.81 91 GLU A N 1
ATOM 682 C CA . GLU A 1 91 ? 31.839 12.858 -20.944 1.00 31.81 91 GLU A CA 1
ATOM 683 C C . GLU A 1 91 ? 32.118 14.353 -21.180 1.00 31.81 91 GLU A C 1
ATOM 685 O O . GLU A 1 91 ? 31.174 15.153 -20.962 1.00 31.81 91 GLU A O 1
#

Organism: NCBI:txid157465

Nearest PDB structures (foldseek):
  8d82-assembly1_D  TM=3.470E-01  e=4.013E+00  Homo sapiens

Mean predicted aligned error: 8.67 Å

Sequence (91 aa):
MCRNIRRLHNMAPPADEDEIRDAALQYVRKISGCTRPSAANREAFDEAVQAVAAATSRLVAELVSPAPPRSREAERARRSGLRRAGAAAAE

InterPro domains:
  IPR018735 Protein of unknown function DUF2277 [PF10041] (1-78)

Radius of gyration: 16.92 Å; Cα contacts (8 Å, |Δi|>4): 60; chains: 1; bounding box: 49×22×39 Å

Solvent-accessible surface area (backbone atoms only — not comparable to full-atom values): 5674 Å² total; per-residue (Å²): 127,81,88,73,68,71,88,53,66,63,34,44,74,66,67,52,70,65,58,41,41,52,38,18,44,54,48,50,26,60,74,69,72,41,91,68,70,52,84,91,45,38,64,66,51,52,52,52,24,50,55,44,19,54,53,48,51,53,50,51,71,70,62,82,70,96,63,82,64,41,46,57,66,63,53,52,42,59,70,73,61,69,77,82,80,85,86,77,85,90,133